Protein AF-A0A958MRM0-F1 (afdb_monomer)

Mean predicted aligned error: 9.36 Å

Solvent-accessible surface area (backbone atoms only — not comparable to full-atom values): 6347 Å² total; per-residue (Å²): 115,68,64,62,54,49,51,51,50,50,51,50,51,52,51,52,50,52,49,51,52,48,43,42,65,71,43,52,41,57,50,46,52,51,53,51,55,52,49,51,53,54,49,37,41,52,37,2,54,56,24,40,70,46,69,53,59,44,51,52,39,56,51,50,47,66,71,54,74,76,69,74,59,54,91,78,35,84,74,56,55,43,68,62,58,37,50,53,52,60,70,46,38,68,63,23,49,52,38,22,53,53,16,45,75,71,66,33,68,68,83,81,75,83,129

Sequence (115 aa):
VTDLLLETNRNRGTIMAALGLGAQFGVILPHGRKQESESDDIGQQLMAMAGFDPRESVQLWRNMQKASGGGPPEWLSTHPSNSRRIGDLESNMPAAMQLYQQAQAQGKQPRCVRP

Radius of gyration: 22.16 Å; Cα contacts (8 Å, |Δi|>4): 91; chains: 1; bounding box: 63×20×61 Å

pLDDT: mean 82.41, std 13.68, range [53.59, 98.31]

Structure (mmCIF, N/CA/C/O backbone):
data_AF-A0A958MRM0-F1
#
_entry.id   AF-A0A958MRM0-F1
#
loop_
_atom_site.group_PDB
_atom_site.id
_atom_site.type_symbol
_atom_site.label_atom_id
_atom_site.label_alt_id
_atom_site.label_comp_id
_atom_site.label_asym_id
_atom_site.label_entity_id
_atom_site.label_seq_id
_atom_site.pdbx_PDB_ins_code
_atom_site.Cartn_x
_atom_site.Cartn_y
_atom_site.Cartn_z
_atom_site.occupancy
_atom_site.B_iso_or_equiv
_atom_site.auth_seq_id
_atom_site.auth_comp_id
_atom_site.auth_asym_id
_atom_site.auth_atom_id
_atom_site.pdbx_PDB_model_num
ATOM 1 N N . VAL A 1 1 ? 41.502 8.703 -40.682 1.00 53.59 1 VAL A N 1
ATOM 2 C CA . VAL A 1 1 ? 41.262 9.592 -39.510 1.00 53.59 1 VAL A CA 1
ATOM 3 C C . VAL A 1 1 ? 39.777 9.661 -39.149 1.00 53.59 1 VAL A C 1
ATOM 5 O O . VAL A 1 1 ? 39.448 9.613 -37.974 1.00 53.59 1 VAL A O 1
ATOM 8 N N . THR A 1 2 ? 38.876 9.700 -40.133 1.00 55.56 2 THR A N 1
ATOM 9 C CA . THR A 1 2 ? 37.412 9.672 -39.950 1.00 55.56 2 THR A CA 1
ATOM 10 C C . THR A 1 2 ? 36.869 8.378 -39.324 1.00 55.56 2 THR A C 1
ATOM 12 O O . THR A 1 2 ? 36.017 8.474 -38.447 1.00 55.56 2 THR A O 1
ATOM 15 N N . ASP A 1 3 ? 37.399 7.196 -39.667 1.00 54.25 3 ASP A N 1
ATOM 16 C CA . ASP A 1 3 ? 36.958 5.916 -39.068 1.00 54.25 3 ASP A CA 1
ATOM 17 C C . ASP A 1 3 ? 37.262 5.796 -37.569 1.00 54.25 3 ASP A C 1
ATOM 19 O O . ASP A 1 3 ? 36.409 5.371 -36.800 1.00 54.25 3 ASP A O 1
ATOM 23 N N . LEU A 1 4 ? 38.432 6.266 -37.121 1.00 56.12 4 LEU A N 1
ATOM 24 C CA . LEU A 1 4 ? 38.822 6.230 -35.705 1.00 56.12 4 LEU A CA 1
ATOM 25 C C . LEU A 1 4 ? 37.918 7.128 -34.837 1.00 56.12 4 LEU A C 1
ATOM 27 O O . LEU A 1 4 ? 37.606 6.806 -33.690 1.00 56.12 4 LEU A O 1
ATOM 31 N N . LEU A 1 5 ? 37.469 8.260 -35.392 1.00 60.34 5 LEU A N 1
ATOM 32 C CA . LEU A 1 5 ? 36.534 9.179 -34.737 1.00 60.34 5 LEU A CA 1
ATOM 33 C C . LEU A 1 5 ? 35.094 8.647 -34.758 1.00 60.34 5 LEU A C 1
ATOM 35 O O . LEU A 1 5 ? 34.345 8.893 -33.811 1.00 60.34 5 LEU A O 1
ATOM 39 N N . LEU A 1 6 ? 34.711 7.897 -35.795 1.00 61.53 6 LEU A N 1
ATOM 40 C CA . LEU A 1 6 ? 33.429 7.194 -35.875 1.00 61.53 6 LEU A CA 1
ATOM 41 C C . LEU A 1 6 ? 33.373 6.004 -34.911 1.00 61.53 6 LEU A C 1
ATOM 43 O O . LEU A 1 6 ? 32.378 5.868 -34.206 1.00 61.53 6 LEU A O 1
ATOM 47 N N . GLU A 1 7 ? 34.432 5.197 -34.806 1.00 60.12 7 GLU A N 1
ATOM 48 C CA . GLU A 1 7 ? 34.548 4.113 -33.821 1.00 60.12 7 GLU A CA 1
ATOM 49 C C . GLU A 1 7 ? 34.594 4.642 -32.391 1.00 60.12 7 GLU A C 1
ATOM 51 O O . GLU A 1 7 ? 33.900 4.118 -31.527 1.00 60.12 7 GLU A O 1
ATOM 56 N N . THR A 1 8 ? 35.337 5.721 -32.128 1.00 62.59 8 THR A N 1
ATOM 57 C CA . THR A 1 8 ? 35.374 6.336 -30.794 1.00 62.59 8 THR A CA 1
ATOM 58 C C . THR A 1 8 ? 34.007 6.902 -30.405 1.00 62.59 8 THR A C 1
ATOM 60 O O . THR A 1 8 ? 33.563 6.692 -29.279 1.00 62.59 8 THR A O 1
ATOM 63 N N . ASN A 1 9 ? 33.295 7.574 -31.316 1.00 66.25 9 ASN A N 1
ATOM 64 C CA . ASN A 1 9 ? 31.938 8.061 -31.040 1.00 66.25 9 ASN A CA 1
ATOM 65 C C . ASN A 1 9 ? 30.917 6.924 -30.914 1.00 66.25 9 ASN A C 1
ATOM 67 O O . ASN A 1 9 ? 30.056 6.982 -30.039 1.00 66.25 9 ASN A O 1
ATOM 71 N N . ARG A 1 10 ? 31.032 5.869 -31.729 1.00 69.12 10 ARG A N 1
ATOM 72 C CA . ARG A 1 10 ? 30.183 4.673 -31.643 1.00 69.12 10 ARG A CA 1
ATOM 73 C C . ARG A 1 10 ? 30.419 3.926 -30.331 1.00 69.12 10 ARG A C 1
ATOM 75 O O . ARG A 1 10 ? 29.456 3.616 -29.643 1.00 69.12 10 ARG A O 1
ATOM 82 N N . ASN A 1 11 ? 31.672 3.734 -29.923 1.00 74.69 11 ASN A N 1
ATOM 83 C CA . ASN A 1 11 ? 32.030 3.117 -28.645 1.00 74.69 11 ASN A CA 1
ATOM 84 C C . ASN A 1 11 ? 31.592 3.975 -27.456 1.00 74.69 11 ASN A C 1
ATOM 86 O O . ASN A 1 11 ? 31.034 3.439 -26.505 1.00 74.69 11 ASN A O 1
ATOM 90 N N . ARG A 1 12 ? 31.755 5.304 -27.512 1.00 75.44 12 ARG A N 1
ATOM 91 C CA . ARG A 1 12 ? 31.230 6.213 -26.477 1.00 75.44 12 ARG A CA 1
ATOM 92 C C . ARG A 1 12 ? 29.706 6.150 -26.391 1.00 75.44 12 ARG A C 1
ATOM 94 O O . ARG A 1 12 ? 29.181 6.078 -25.287 1.00 75.44 12 ARG A O 1
ATOM 101 N N . GLY A 1 13 ? 29.004 6.121 -27.524 1.00 79.75 13 GLY A N 1
ATOM 102 C CA . GLY A 1 13 ? 27.550 5.953 -27.570 1.00 79.75 13 GLY A CA 1
ATOM 103 C C . GLY A 1 13 ? 27.095 4.635 -26.942 1.00 79.75 13 GLY A C 1
ATOM 104 O O . GLY A 1 13 ? 26.220 4.635 -26.081 1.00 79.75 13 GLY A O 1
ATOM 105 N N . THR A 1 14 ? 27.745 3.524 -27.296 1.00 83.25 14 THR A N 1
ATOM 106 C CA . THR A 1 14 ? 27.448 2.195 -26.741 1.00 83.25 14 THR A CA 1
ATOM 107 C C . THR A 1 14 ? 27.763 2.105 -25.246 1.00 83.25 14 THR A C 1
ATOM 109 O O . THR A 1 14 ? 26.962 1.562 -24.490 1.00 83.25 14 THR A O 1
ATOM 112 N N . ILE A 1 15 ? 28.887 2.670 -24.789 1.00 83.56 15 ILE A N 1
ATOM 113 C CA . ILE A 1 15 ? 29.259 2.700 -23.365 1.00 83.56 15 ILE A CA 1
ATOM 114 C C . ILE A 1 15 ? 28.250 3.528 -22.562 1.00 83.56 15 ILE A C 1
ATOM 116 O O . ILE A 1 15 ? 27.786 3.075 -21.519 1.00 83.56 15 ILE A O 1
ATOM 120 N N . MET A 1 16 ? 27.864 4.711 -23.048 1.00 85.12 16 MET A N 1
ATOM 121 C CA . MET A 1 16 ? 26.869 5.549 -22.366 1.00 85.12 16 MET A CA 1
ATOM 122 C C . MET A 1 16 ? 25.486 4.887 -22.346 1.00 85.12 16 MET A C 1
ATOM 124 O O . MET A 1 16 ? 24.797 4.953 -21.331 1.00 85.12 16 MET A O 1
ATOM 128 N N . ALA A 1 17 ? 25.100 4.187 -23.418 1.00 82.31 17 ALA A N 1
ATOM 129 C CA . ALA A 1 17 ? 23.868 3.402 -23.450 1.00 82.31 17 ALA A CA 1
ATOM 130 C C . ALA A 1 17 ? 23.897 2.243 -22.438 1.00 82.31 17 ALA A C 1
ATOM 132 O O . ALA A 1 17 ? 22.938 2.052 -21.691 1.00 82.31 17 ALA A O 1
ATOM 133 N N . ALA A 1 18 ? 25.008 1.504 -22.358 1.00 81.69 18 ALA A N 1
ATOM 134 C CA . ALA A 1 18 ? 25.183 0.423 -21.392 1.00 81.69 18 ALA A CA 1
ATOM 135 C C . ALA A 1 18 ? 25.172 0.932 -19.940 1.00 81.69 18 ALA A C 1
ATOM 137 O O . ALA A 1 18 ? 24.531 0.322 -19.087 1.00 81.69 18 ALA A O 1
ATOM 138 N N . LEU A 1 19 ? 25.812 2.072 -19.659 1.00 84.69 19 LEU A N 1
ATOM 139 C CA . LEU A 1 19 ? 25.753 2.736 -18.351 1.00 84.69 19 LEU A CA 1
ATOM 140 C C . LEU A 1 19 ? 24.331 3.191 -18.007 1.00 84.69 19 LEU A C 1
ATOM 142 O O . LEU A 1 19 ? 23.895 3.001 -16.875 1.00 84.69 19 LEU A O 1
ATOM 146 N N . GLY A 1 20 ? 23.595 3.744 -18.975 1.00 83.88 20 GLY A N 1
ATOM 147 C CA . GLY A 1 20 ? 22.196 4.136 -18.798 1.00 83.88 20 GLY A CA 1
ATOM 148 C C . GLY A 1 20 ? 21.300 2.949 -18.441 1.00 83.88 20 GLY A C 1
ATOM 149 O O . GLY A 1 20 ? 20.543 3.015 -17.474 1.00 83.88 20 GLY A O 1
ATOM 150 N N . LEU A 1 21 ? 21.440 1.828 -19.155 1.00 83.81 21 LEU A N 1
ATOM 151 C CA . LEU A 1 21 ? 20.734 0.582 -18.834 1.00 83.81 21 LEU A CA 1
ATOM 152 C C . LEU A 1 21 ? 21.162 0.024 -17.468 1.00 83.81 21 LEU A C 1
ATOM 154 O O . LEU A 1 21 ? 20.314 -0.356 -16.661 1.00 83.81 21 LEU A O 1
ATOM 158 N N . GLY A 1 22 ? 22.463 0.028 -17.172 1.00 80.19 22 GLY A N 1
ATOM 159 C CA . GLY A 1 22 ? 23.001 -0.401 -15.881 1.00 80.19 22 GLY A CA 1
ATOM 160 C C . GLY A 1 22 ? 22.458 0.425 -14.713 1.00 80.19 22 GLY A C 1
ATOM 161 O O . GLY A 1 22 ? 22.061 -0.138 -13.697 1.00 80.19 22 GLY A O 1
ATOM 162 N N . ALA A 1 23 ? 22.357 1.746 -14.867 1.00 81.25 23 ALA A N 1
ATOM 163 C CA . ALA A 1 23 ? 21.752 2.627 -13.873 1.00 81.25 23 ALA A CA 1
ATOM 164 C C . ALA A 1 23 ? 20.240 2.381 -13.730 1.00 81.25 23 ALA A C 1
ATOM 166 O O . ALA A 1 23 ? 19.741 2.306 -12.604 1.00 81.25 23 ALA A O 1
ATOM 167 N N . GLN A 1 24 ? 19.518 2.193 -14.842 1.00 77.81 24 GLN A N 1
ATOM 168 C CA . GLN A 1 24 ? 18.080 1.913 -14.834 1.00 77.81 24 GLN A CA 1
ATOM 169 C C . GLN A 1 24 ? 17.757 0.642 -14.037 1.00 77.81 24 GLN A C 1
ATOM 171 O O . GLN A 1 24 ? 16.921 0.673 -13.135 1.00 77.81 24 GLN A O 1
ATOM 176 N N . PHE A 1 25 ? 18.439 -0.466 -14.330 1.00 79.12 25 PHE A N 1
ATOM 177 C CA .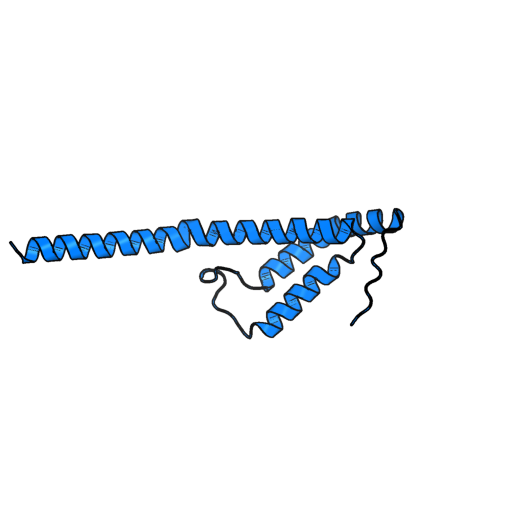 PHE A 1 25 ? 18.161 -1.763 -13.705 1.00 79.12 25 PHE A CA 1
ATOM 178 C C . PHE A 1 25 ? 18.883 -1.981 -12.372 1.00 79.12 25 PHE A C 1
ATOM 180 O O . PHE A 1 25 ? 18.366 -2.692 -11.512 1.00 79.12 25 PHE A O 1
ATOM 187 N N . GLY A 1 26 ? 20.058 -1.380 -12.183 1.00 77.56 26 GLY A N 1
ATOM 188 C CA . GLY A 1 26 ? 20.878 -1.551 -10.983 1.00 77.56 26 GLY A CA 1
ATOM 189 C C . GLY A 1 26 ? 20.559 -0.564 -9.862 1.00 77.56 26 GLY A C 1
ATOM 190 O O . GLY A 1 26 ? 20.754 -0.890 -8.694 1.00 77.56 26 GLY A O 1
ATOM 191 N N . VAL A 1 27 ? 20.047 0.626 -10.192 1.00 77.12 27 VAL A N 1
ATOM 192 C CA . VAL A 1 27 ? 19.796 1.689 -9.207 1.00 77.12 27 VAL A CA 1
ATOM 193 C C . VAL A 1 27 ? 18.346 2.153 -9.256 1.00 77.12 27 VAL A C 1
ATOM 195 O O . VAL A 1 27 ? 17.636 1.987 -8.268 1.00 77.12 27 VAL A O 1
ATOM 198 N N . ILE A 1 28 ? 17.876 2.684 -10.383 1.00 76.94 28 ILE A N 1
ATOM 199 C CA . ILE A 1 28 ? 16.585 3.389 -10.454 1.00 76.94 28 ILE A CA 1
ATOM 200 C C . ILE A 1 28 ? 15.415 2.449 -10.127 1.00 76.94 28 ILE A C 1
ATOM 202 O O . ILE A 1 28 ? 14.659 2.716 -9.193 1.00 76.94 28 ILE A O 1
ATOM 206 N N . LEU A 1 29 ? 15.293 1.321 -10.836 1.00 78.19 29 LEU A N 1
ATOM 207 C CA . LEU A 1 29 ? 14.202 0.366 -10.615 1.00 78.19 29 LEU A CA 1
ATOM 208 C C . LEU A 1 29 ? 14.237 -0.247 -9.200 1.00 78.19 29 LEU A C 1
ATOM 210 O O . LEU A 1 29 ? 13.210 -0.215 -8.525 1.00 78.19 29 LEU A O 1
ATOM 214 N N . PRO A 1 30 ? 15.364 -0.771 -8.673 1.00 70.31 30 PRO A N 1
ATOM 215 C CA . PRO A 1 30 ? 15.405 -1.293 -7.305 1.00 70.31 30 PRO A CA 1
ATOM 216 C C . PRO A 1 30 ? 15.012 -0.280 -6.223 1.00 70.31 30 PRO A C 1
ATOM 218 O O . PRO A 1 30 ? 14.306 -0.660 -5.290 1.00 70.31 30 PRO A O 1
ATOM 221 N N . HIS A 1 31 ? 15.444 0.982 -6.336 1.00 70.38 31 HIS A N 1
ATOM 222 C CA . HIS A 1 31 ? 15.094 2.014 -5.355 1.00 70.38 31 HIS A CA 1
ATOM 223 C C . HIS A 1 31 ? 13.608 2.373 -5.421 1.00 70.38 31 HIS A C 1
ATOM 225 O O . HIS A 1 31 ? 12.969 2.423 -4.372 1.00 70.38 31 HIS A O 1
ATOM 231 N N . GLY A 1 32 ? 13.039 2.524 -6.624 1.00 76.19 32 GLY A N 1
ATOM 232 C CA . GLY A 1 32 ? 11.602 2.770 -6.788 1.00 76.19 32 GLY A CA 1
ATOM 233 C C . GLY A 1 32 ? 10.745 1.685 -6.128 1.00 76.19 32 GLY A C 1
ATOM 234 O O . GLY A 1 32 ? 9.836 1.984 -5.362 1.00 76.19 32 GLY A O 1
ATOM 235 N N . ARG A 1 33 ? 11.114 0.408 -6.301 1.00 76.50 33 ARG A N 1
ATOM 236 C CA . ARG A 1 33 ? 10.378 -0.718 -5.694 1.00 76.50 33 ARG A CA 1
ATOM 237 C C . ARG A 1 33 ? 10.412 -0.726 -4.162 1.00 76.50 33 ARG A C 1
ATOM 239 O O . ARG A 1 33 ? 9.416 -1.076 -3.532 1.00 76.50 33 ARG A O 1
ATOM 246 N N . LYS A 1 34 ? 11.541 -0.343 -3.550 1.00 79.31 34 LYS A N 1
ATOM 247 C CA . LYS A 1 34 ? 11.637 -0.215 -2.084 1.00 79.31 34 LYS A CA 1
ATOM 248 C C . LYS A 1 34 ? 10.727 0.893 -1.557 1.00 79.31 34 LYS A C 1
ATOM 250 O O . LYS A 1 34 ? 10.030 0.665 -0.576 1.00 79.31 34 LYS A O 1
ATOM 255 N N . GLN A 1 35 ? 10.698 2.041 -2.235 1.00 83.12 35 GLN A N 1
ATOM 256 C CA . GLN A 1 35 ? 9.834 3.167 -1.863 1.00 83.12 35 GLN A CA 1
ATOM 257 C C . GLN A 1 35 ? 8.349 2.796 -1.939 1.00 83.12 35 GLN A C 1
ATOM 259 O O . GLN A 1 35 ? 7.569 3.196 -1.084 1.00 83.12 35 GLN A O 1
ATOM 264 N N . GLU A 1 36 ? 7.949 1.985 -2.920 1.00 82.38 36 GLU A N 1
ATOM 265 C CA . GLU A 1 36 ? 6.571 1.488 -3.004 1.00 82.38 36 GLU A CA 1
ATOM 266 C C . GLU A 1 36 ? 6.197 0.545 -1.864 1.00 82.38 36 GLU A C 1
ATOM 268 O O . GLU A 1 36 ? 5.102 0.658 -1.322 1.00 82.38 36 GLU A O 1
ATOM 273 N N . SER A 1 37 ? 7.103 -0.365 -1.496 1.00 84.25 37 SER A N 1
ATOM 274 C CA . SER A 1 37 ? 6.861 -1.311 -0.398 1.00 84.25 37 SER A CA 1
ATOM 275 C C . SER A 1 37 ? 6.725 -0.569 0.936 1.00 84.25 37 SER A C 1
ATOM 277 O O . SER A 1 37 ? 5.825 -0.850 1.721 1.00 84.25 37 SER A O 1
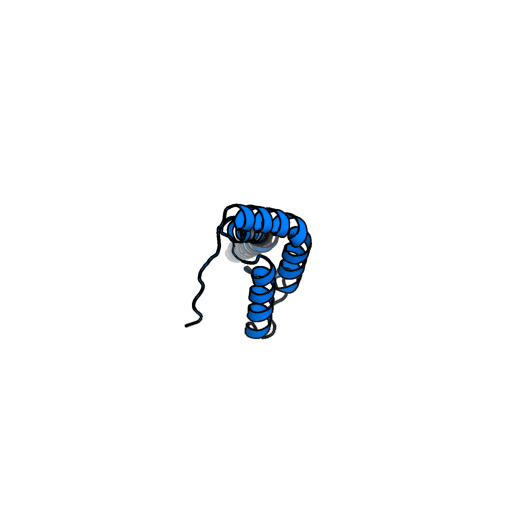ATOM 279 N N . GLU A 1 38 ? 7.583 0.429 1.165 1.00 88.38 38 GLU A N 1
ATOM 280 C CA . GLU A 1 38 ? 7.500 1.317 2.328 1.00 88.38 38 GLU A CA 1
ATOM 281 C C . GLU A 1 38 ? 6.206 2.143 2.316 1.00 88.38 38 GLU A C 1
ATOM 283 O O . GLU A 1 38 ? 5.535 2.272 3.339 1.00 88.38 38 GLU A O 1
ATOM 288 N N . SER A 1 39 ? 5.807 2.654 1.148 1.00 90.44 39 SER A N 1
ATOM 289 C CA . SER A 1 39 ? 4.554 3.395 1.001 1.00 90.44 39 SER A CA 1
ATOM 290 C C . SER A 1 39 ? 3.324 2.537 1.301 1.00 90.44 39 SER A C 1
ATOM 292 O O . SER A 1 39 ? 2.360 3.059 1.861 1.00 90.44 39 SER A O 1
ATOM 294 N N . ASP A 1 40 ? 3.320 1.258 0.924 1.00 92.06 40 ASP A N 1
ATOM 295 C CA . ASP A 1 40 ? 2.219 0.341 1.235 1.00 92.06 40 ASP A CA 1
ATOM 296 C C . ASP A 1 40 ? 2.127 0.044 2.724 1.00 92.06 40 ASP A C 1
ATOM 298 O O . ASP A 1 40 ? 1.032 0.083 3.285 1.00 92.06 40 ASP A O 1
ATOM 302 N N . ASP A 1 41 ? 3.266 -0.223 3.360 1.00 94.25 41 ASP A N 1
ATOM 303 C CA . ASP A 1 41 ? 3.326 -0.507 4.789 1.00 94.25 41 ASP A CA 1
ATOM 304 C C . ASP A 1 41 ? 2.832 0.691 5.611 1.00 94.25 41 ASP A C 1
ATOM 306 O O . ASP A 1 41 ? 1.872 0.587 6.381 1.00 94.25 41 ASP A O 1
ATOM 310 N N . ILE A 1 42 ? 3.402 1.875 5.364 1.00 96.56 42 ILE A N 1
ATOM 311 C CA . ILE A 1 42 ? 2.982 3.113 6.030 1.00 96.56 42 ILE A CA 1
ATOM 312 C C . ILE A 1 42 ? 1.511 3.413 5.716 1.00 96.56 42 ILE A C 1
ATOM 314 O O . ILE A 1 42 ? 0.742 3.760 6.614 1.00 96.56 42 ILE A O 1
ATOM 318 N N . GLY A 1 43 ? 1.086 3.252 4.461 1.00 96.19 43 GLY A N 1
ATOM 319 C CA . GLY A 1 43 ? -0.301 3.467 4.054 1.00 96.19 43 GLY A CA 1
ATOM 320 C C . GLY A 1 43 ? -1.289 2.553 4.784 1.00 96.19 43 GLY A C 1
ATOM 321 O O . GLY A 1 43 ? -2.327 3.022 5.256 1.00 96.19 43 GLY A O 1
ATOM 322 N N . GLN A 1 44 ? -0.961 1.266 4.933 1.00 97.62 44 GLN A N 1
ATOM 323 C CA . GLN A 1 44 ? -1.782 0.292 5.654 1.00 97.62 44 GLN A CA 1
ATOM 324 C C . GLN A 1 44 ? -1.880 0.630 7.148 1.00 97.62 44 GLN A C 1
ATOM 326 O O . GLN A 1 44 ? -2.966 0.561 7.731 1.00 97.62 44 GLN A O 1
ATOM 331 N N . GLN A 1 45 ? -0.775 1.055 7.764 1.00 98.00 45 GLN A N 1
ATOM 332 C CA . GLN A 1 45 ? -0.764 1.493 9.160 1.00 98.00 45 GLN A CA 1
ATOM 333 C C . GLN A 1 45 ? -1.612 2.755 9.363 1.00 98.00 45 GLN A C 1
ATOM 335 O O . GLN A 1 45 ? -2.446 2.799 10.268 1.00 98.00 45 GLN A O 1
ATOM 340 N N . LEU A 1 46 ? -1.470 3.760 8.493 1.00 98.00 46 LEU A N 1
ATOM 341 C CA . LEU A 1 46 ? -2.259 4.995 8.557 1.00 98.00 46 LEU A CA 1
ATOM 342 C C . LEU A 1 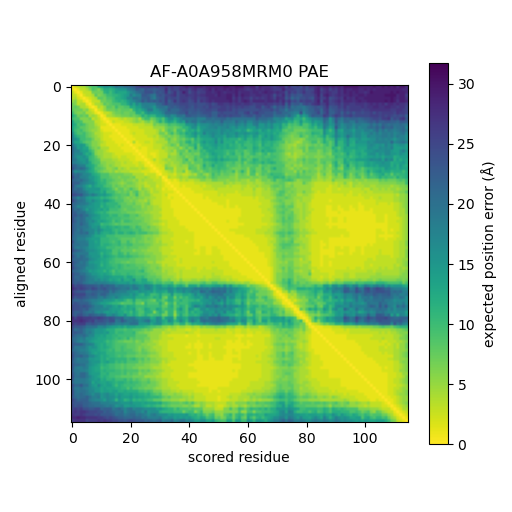46 ? -3.759 4.729 8.374 1.00 98.00 46 LEU A C 1
ATOM 344 O O . LEU A 1 46 ? -4.575 5.286 9.111 1.00 98.00 46 LEU A O 1
ATOM 348 N N . MET A 1 47 ? -4.120 3.844 7.441 1.00 96.94 47 MET A N 1
ATOM 349 C CA . MET A 1 47 ? -5.492 3.372 7.237 1.00 96.94 47 MET A CA 1
ATOM 350 C C . MET A 1 47 ? -6.069 2.788 8.533 1.00 96.94 47 MET A C 1
ATOM 352 O O . MET A 1 47 ? -7.122 3.229 9.003 1.00 96.94 47 MET A O 1
ATOM 356 N N . ALA A 1 48 ? -5.337 1.862 9.155 1.00 98.00 48 ALA A N 1
ATOM 357 C CA . ALA A 1 48 ? -5.730 1.243 10.413 1.00 98.00 48 ALA A CA 1
ATOM 358 C C . ALA A 1 48 ? -5.870 2.265 11.555 1.00 98.00 48 ALA A C 1
ATOM 360 O O . ALA A 1 48 ? -6.884 2.281 12.252 1.00 98.00 48 ALA A O 1
ATOM 361 N N . MET A 1 49 ? -4.900 3.172 11.719 1.00 97.62 49 MET A N 1
ATOM 362 C CA . MET A 1 49 ? -4.908 4.217 12.757 1.00 97.62 49 MET A CA 1
ATOM 363 C C . MET A 1 49 ? -6.046 5.235 12.595 1.00 97.62 49 MET A C 1
ATOM 365 O O . MET A 1 49 ? -6.472 5.855 13.580 1.00 97.62 49 MET A O 1
ATOM 369 N N . ALA A 1 50 ? -6.530 5.418 11.366 1.00 96.88 50 ALA A N 1
ATOM 370 C CA . ALA A 1 50 ? -7.699 6.227 11.041 1.00 96.88 50 ALA A CA 1
ATOM 371 C C . ALA A 1 50 ? -9.032 5.478 11.256 1.00 96.88 50 ALA A C 1
ATOM 373 O O . ALA A 1 50 ? -10.094 6.092 11.168 1.00 96.88 50 ALA A O 1
ATOM 374 N N . GLY A 1 51 ? -8.990 4.182 11.583 1.00 96.94 51 GLY A N 1
ATOM 375 C CA . GLY A 1 51 ? -10.169 3.350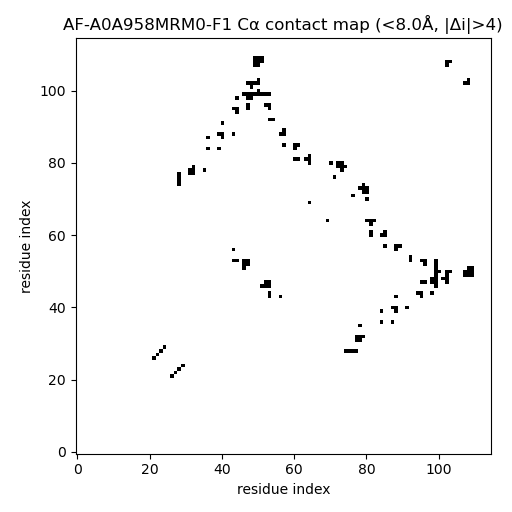 11.828 1.00 96.94 51 GLY A CA 1
ATOM 376 C C . GLY A 1 51 ? -10.756 2.712 10.569 1.00 96.94 51 GLY A C 1
ATOM 377 O O . GLY A 1 51 ? -11.864 2.186 10.629 1.00 96.94 51 GLY A O 1
ATOM 378 N N . PHE A 1 52 ? -10.052 2.751 9.436 1.00 96.06 52 PHE A N 1
ATOM 379 C CA . PHE A 1 52 ? -10.426 1.986 8.245 1.00 96.06 52 PHE A CA 1
ATOM 380 C C . PHE A 1 52 ? -9.929 0.546 8.374 1.00 96.06 52 PHE A C 1
ATOM 382 O O . PHE A 1 52 ? -8.873 0.300 8.952 1.00 96.06 52 PHE A O 1
ATOM 389 N N . ASP A 1 53 ? -10.682 -0.402 7.819 1.00 95.88 53 ASP A N 1
ATOM 390 C CA . ASP A 1 53 ? -10.319 -1.817 7.850 1.00 95.88 53 ASP A CA 1
ATOM 391 C C . ASP A 1 53 ? -9.072 -2.080 6.980 1.00 95.88 53 ASP A C 1
ATOM 393 O O . ASP A 1 53 ? -9.160 -1.982 5.752 1.00 95.88 53 ASP A O 1
ATOM 397 N N . PRO A 1 54 ? -7.911 -2.444 7.566 1.00 97.06 54 PRO A N 1
ATOM 398 C CA . PRO A 1 54 ? -6.675 -2.622 6.807 1.00 97.06 54 PRO A CA 1
ATOM 399 C C . PRO A 1 54 ? -6.745 -3.781 5.809 1.00 97.06 54 PRO A C 1
ATOM 401 O O . PRO A 1 54 ? -5.955 -3.814 4.867 1.00 97.06 54 PRO A O 1
ATOM 404 N N . ARG A 1 55 ? -7.705 -4.708 5.940 1.00 96.56 55 ARG A N 1
ATOM 405 C CA . ARG A 1 55 ? -7.919 -5.792 4.962 1.00 96.56 55 ARG A CA 1
ATOM 406 C C . ARG A 1 55 ? -8.339 -5.269 3.589 1.00 96.56 55 ARG A C 1
ATOM 408 O O . ARG A 1 55 ? -8.025 -5.897 2.578 1.00 96.56 55 ARG A O 1
ATOM 415 N N . GLU A 1 56 ? -8.959 -4.092 3.531 1.00 94.88 56 GLU A N 1
ATOM 416 C CA . GLU A 1 56 ? -9.357 -3.459 2.271 1.00 94.88 56 GLU A CA 1
ATOM 417 C C . GLU A 1 56 ? -8.149 -3.012 1.431 1.00 94.88 56 GLU A C 1
ATOM 419 O O . GLU A 1 56 ? -8.252 -2.932 0.206 1.00 94.88 56 GLU A O 1
ATOM 424 N N . SER A 1 57 ? -6.971 -2.819 2.047 1.00 93.69 57 SER A N 1
ATOM 425 C CA . SER A 1 57 ? -5.720 -2.579 1.308 1.00 93.69 57 SER A CA 1
ATOM 426 C C . SER A 1 57 ? -5.388 -3.741 0.363 1.00 93.69 57 SER A C 1
ATOM 428 O O . SER A 1 57 ? -5.092 -3.528 -0.812 1.00 93.69 57 SER A O 1
ATOM 430 N N . VAL A 1 58 ? -5.534 -4.986 0.825 1.00 94.19 58 VAL A N 1
ATOM 431 C CA . VAL A 1 58 ? -5.315 -6.189 0.008 1.00 94.19 58 VAL A CA 1
ATOM 432 C C . VAL A 1 58 ? -6.354 -6.270 -1.111 1.00 94.19 58 VAL A C 1
ATOM 434 O O . VAL A 1 58 ? -6.023 -6.590 -2.256 1.00 94.19 58 VAL A O 1
ATOM 437 N N . GLN A 1 59 ? -7.614 -5.952 -0.806 1.00 92.44 59 GLN A N 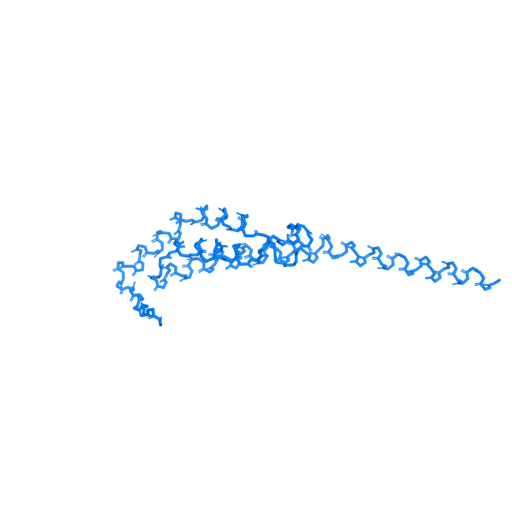1
ATOM 438 C CA . GLN A 1 59 ? -8.689 -5.984 -1.793 1.00 92.44 59 GLN A CA 1
ATOM 439 C C . GLN A 1 59 ? -8.478 -4.953 -2.910 1.00 92.44 59 GLN A 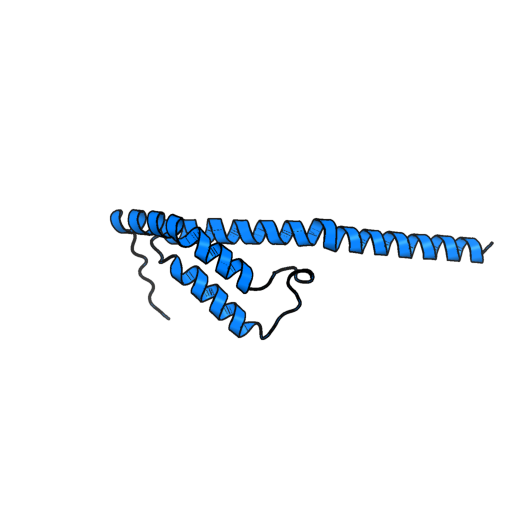C 1
ATOM 441 O O . GLN A 1 59 ? -8.698 -5.276 -4.082 1.00 92.44 59 GLN A O 1
ATOM 446 N N . LEU A 1 60 ? -8.001 -3.749 -2.578 1.00 88.50 60 LEU A N 1
ATOM 447 C CA . LEU A 1 60 ? -7.613 -2.729 -3.553 1.00 88.50 60 LEU A CA 1
ATOM 448 C C . LEU A 1 60 ? -6.577 -3.281 -4.541 1.00 88.50 60 LEU A C 1
ATOM 450 O O . LEU A 1 60 ? -6.802 -3.240 -5.752 1.00 88.50 60 LEU A O 1
ATOM 454 N N . TRP A 1 61 ? -5.497 -3.879 -4.036 1.00 87.19 61 TRP A N 1
ATOM 455 C CA . TRP A 1 61 ? -4.444 -4.457 -4.874 1.00 87.19 61 TRP A CA 1
ATOM 456 C C . TRP A 1 61 ? -4.926 -5.639 -5.721 1.00 87.19 61 TRP A C 1
ATOM 458 O O . TRP A 1 61 ? -4.550 -5.764 -6.889 1.00 87.19 61 TRP A O 1
ATOM 468 N N . ARG A 1 62 ? -5.830 -6.477 -5.197 1.00 87.56 62 ARG A N 1
ATOM 469 C CA . ARG A 1 62 ? -6.484 -7.541 -5.983 1.00 87.56 62 ARG A CA 1
ATOM 470 C C . ARG A 1 62 ? -7.344 -6.970 -7.114 1.00 87.56 62 ARG A C 1
ATOM 472 O O . ARG A 1 62 ? -7.364 -7.535 -8.208 1.00 87.56 62 ARG A O 1
ATOM 479 N N . ASN A 1 63 ? -8.043 -5.860 -6.884 1.00 86.19 63 ASN A N 1
ATOM 480 C CA . ASN A 1 63 ? -8.845 -5.194 -7.913 1.00 86.19 63 ASN A CA 1
ATOM 481 C C . ASN A 1 63 ? -7.955 -4.561 -8.992 1.00 86.19 63 ASN A C 1
ATOM 483 O O . AS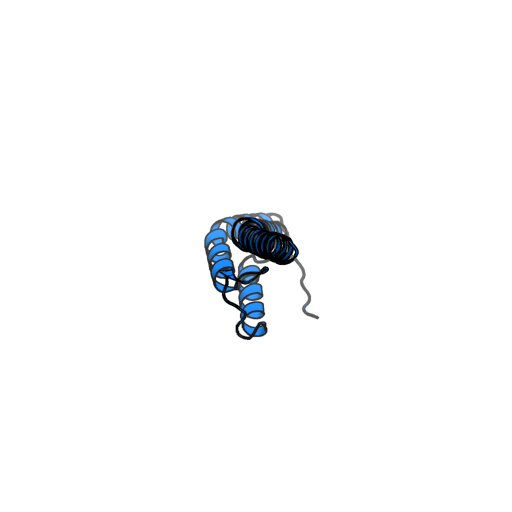N A 1 63 ? -8.220 -4.738 -10.181 1.00 86.19 63 ASN A O 1
ATOM 487 N N . MET A 1 64 ? -6.867 -3.900 -8.591 1.00 81.44 64 MET A N 1
ATOM 488 C CA . MET A 1 64 ? -5.870 -3.349 -9.515 1.00 81.44 64 MET A CA 1
ATOM 489 C C . MET A 1 64 ? -5.206 -4.443 -10.360 1.00 81.44 64 MET A C 1
ATOM 491 O O . MET A 1 64 ? -5.031 -4.262 -11.564 1.00 81.44 64 MET A O 1
ATOM 495 N N . GLN A 1 65 ? -4.922 -5.613 -9.776 1.00 79.81 65 GLN A N 1
ATOM 496 C CA . GLN A 1 65 ? -4.405 -6.771 -10.513 1.00 79.81 65 GLN A CA 1
ATOM 497 C C . GLN A 1 65 ? -5.342 -7.259 -11.605 1.00 79.81 65 GLN A C 1
ATOM 499 O O . GLN A 1 65 ? -4.898 -7.563 -12.709 1.00 79.81 65 GLN A O 1
ATOM 504 N N . LYS A 1 66 ? -6.637 -7.331 -11.300 1.00 81.44 66 LYS A N 1
ATOM 505 C CA . LYS A 1 66 ? -7.650 -7.716 -12.283 1.00 81.44 66 LYS A CA 1
ATOM 506 C C . LYS A 1 66 ? -7.764 -6.672 -13.392 1.00 81.44 66 LYS A C 1
ATOM 508 O O . LYS A 1 66 ? -7.911 -7.042 -14.551 1.00 81.44 66 LYS A O 1
ATOM 513 N N . ALA A 1 67 ? -7.663 -5.389 -13.045 1.00 78.31 67 ALA A N 1
ATOM 514 C CA . ALA A 1 67 ? -7.747 -4.289 -14.000 1.00 78.31 67 ALA A CA 1
ATOM 515 C C . ALA A 1 67 ? -6.517 -4.180 -14.920 1.00 78.31 67 ALA A C 1
ATOM 517 O O . ALA A 1 67 ? -6.659 -3.736 -16.055 1.00 78.31 67 ALA A O 1
ATOM 518 N N . SER A 1 68 ? -5.324 -4.590 -14.468 1.00 73.75 68 SER A N 1
ATOM 519 C CA . SER A 1 68 ? -4.086 -4.422 -15.245 1.00 73.75 68 SER A CA 1
ATOM 520 C C . SER A 1 68 ? -3.880 -5.447 -16.368 1.00 73.75 68 SER A C 1
ATOM 522 O O . SER A 1 68 ? -2.954 -5.287 -17.158 1.00 73.75 68 SER A O 1
ATOM 524 N N . GLY A 1 69 ? -4.716 -6.489 -16.467 1.00 66.12 69 GLY A N 1
ATOM 525 C CA . GLY A 1 69 ? -4.770 -7.387 -17.631 1.00 66.12 69 GLY A CA 1
ATOM 526 C C . GLY A 1 69 ? -3.517 -8.234 -17.913 1.00 66.12 69 GLY A C 1
ATOM 527 O O . GLY A 1 69 ? -3.443 -8.846 -18.973 1.00 66.12 69 GLY A O 1
ATOM 528 N N . GLY A 1 70 ? -2.551 -8.295 -16.987 1.00 64.12 70 GLY A N 1
ATOM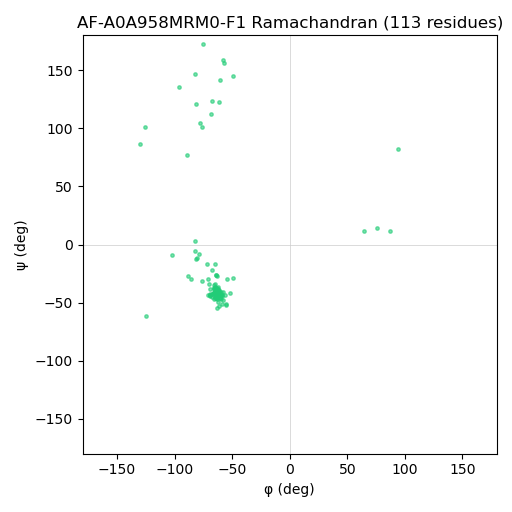 529 C CA . GLY A 1 70 ? -1.256 -8.960 -17.194 1.00 64.12 70 GLY A CA 1
ATOM 530 C C . GLY A 1 70 ? -0.182 -7.978 -17.668 1.00 64.12 70 GLY A C 1
ATOM 531 O O . GLY A 1 70 ? 0.090 -7.855 -18.858 1.00 64.12 70 GLY A O 1
ATOM 532 N N . GLY A 1 71 ? 0.415 -7.255 -16.717 1.00 61.94 71 GLY A N 1
ATOM 533 C CA . GLY A 1 71 ? 1.474 -6.278 -16.979 1.00 61.94 71 GLY A CA 1
ATOM 534 C C . GLY A 1 71 ? 2.848 -6.903 -17.279 1.00 61.94 71 GLY A C 1
ATOM 535 O O . GLY A 1 71 ? 3.026 -8.116 -17.135 1.00 61.94 71 GLY A O 1
ATOM 536 N N . PRO A 1 72 ? 3.837 -6.077 -17.678 1.00 60.16 72 PRO A N 1
ATOM 537 C CA . PRO A 1 72 ? 5.208 -6.528 -17.898 1.00 60.16 72 PRO A CA 1
ATOM 538 C C . PRO A 1 72 ? 5.808 -7.185 -16.637 1.00 60.16 72 PRO A C 1
ATOM 540 O O . PRO A 1 72 ? 5.372 -6.887 -15.522 1.00 60.16 72 PRO A O 1
ATOM 543 N N . PRO A 1 73 ? 6.821 -8.068 -16.781 1.00 59.84 73 PRO A N 1
ATOM 544 C CA . PRO A 1 73 ? 7.484 -8.707 -15.645 1.00 59.84 73 PRO A CA 1
ATOM 545 C C . PRO A 1 73 ? 7.902 -7.707 -14.554 1.00 59.84 73 PRO A C 1
ATOM 547 O O . PRO A 1 73 ? 8.334 -6.592 -14.848 1.00 59.84 73 PRO A O 1
ATOM 550 N N . GLU A 1 74 ? 7.826 -8.119 -13.286 1.00 62.59 74 GLU A N 1
ATOM 551 C CA . GLU A 1 74 ? 8.065 -7.266 -12.104 1.00 62.59 74 GLU A CA 1
ATOM 552 C C . GLU A 1 74 ? 9.427 -6.542 -12.124 1.00 62.59 74 GLU A C 1
ATOM 554 O O . GLU A 1 74 ? 9.581 -5.448 -11.586 1.00 62.59 74 GLU A O 1
ATOM 559 N N . TRP A 1 75 ? 10.432 -7.141 -12.764 1.00 58.91 75 TRP A N 1
ATOM 560 C CA . TRP A 1 75 ? 11.783 -6.589 -12.883 1.00 58.91 75 TRP A CA 1
ATOM 561 C C . TRP A 1 75 ? 11.949 -5.544 -13.999 1.00 58.91 75 TRP A C 1
ATOM 563 O O . TRP A 1 75 ? 12.960 -4.847 -14.015 1.00 58.91 75 TRP A O 1
ATOM 573 N N . LEU A 1 76 ? 10.970 -5.417 -14.899 1.00 57.00 76 LEU A N 1
ATOM 574 C CA . LEU A 1 76 ? 10.928 -4.431 -15.989 1.00 57.00 76 LEU A CA 1
ATOM 575 C C . LEU A 1 76 ? 9.991 -3.251 -15.690 1.00 57.00 76 LEU A C 1
ATOM 577 O O . LEU A 1 76 ? 9.970 -2.283 -16.447 1.00 57.00 76 LEU A O 1
ATOM 581 N N . SER A 1 77 ? 9.204 -3.328 -14.616 1.00 62.75 77 SER A N 1
ATOM 582 C CA . SER A 1 77 ? 8.161 -2.348 -14.306 1.00 62.75 77 SER A CA 1
ATOM 583 C C . SER A 1 77 ? 8.653 -1.287 -13.323 1.00 62.75 77 SER A C 1
ATOM 585 O O . SER A 1 77 ? 9.262 -1.618 -12.306 1.00 62.75 77 SER A O 1
ATOM 587 N N . THR A 1 78 ? 8.336 -0.015 -13.588 1.00 56.59 78 THR A N 1
ATOM 588 C CA . THR A 1 78 ? 8.516 1.083 -12.617 1.00 56.59 78 THR A CA 1
ATOM 589 C C . THR A 1 78 ? 7.503 1.027 -11.474 1.00 56.59 78 THR A C 1
ATOM 591 O O . THR A 1 78 ? 7.755 1.646 -10.453 1.00 56.59 78 THR A O 1
ATOM 594 N N . HIS A 1 79 ? 6.415 0.265 -11.653 1.00 58.31 79 HIS A N 1
ATOM 595 C CA . HIS A 1 79 ? 5.401 -0.070 -10.651 1.00 58.31 79 HIS A CA 1
ATOM 596 C C . HIS A 1 79 ? 5.161 -1.597 -10.657 1.00 58.31 79 HIS A C 1
ATOM 598 O O . HIS A 1 79 ? 4.336 -2.081 -11.438 1.00 58.31 79 HIS A O 1
ATOM 604 N N . PRO A 1 80 ? 5.954 -2.394 -9.912 1.00 62.97 80 PRO A N 1
ATOM 605 C CA . PRO A 1 80 ? 5.902 -3.861 -9.884 1.00 62.97 80 PRO A CA 1
ATOM 606 C C . PRO A 1 80 ? 4.551 -4.478 -9.490 1.00 62.97 80 PRO A C 1
ATOM 608 O O . PRO A 1 80 ? 3.698 -3.879 -8.841 1.00 62.97 80 PRO A O 1
ATOM 611 N N . SER A 1 81 ? 4.393 -5.741 -9.895 1.00 62.25 81 SER A N 1
ATOM 612 C CA . SER A 1 81 ? 3.153 -6.511 -9.891 1.00 62.25 81 SER A CA 1
ATOM 613 C C . SER A 1 81 ? 2.508 -6.707 -8.519 1.00 62.25 81 SER A C 1
ATOM 615 O O . SER A 1 81 ? 3.155 -7.053 -7.533 1.00 62.25 81 SER A O 1
ATOM 617 N N . ASN A 1 82 ? 1.179 -6.638 -8.538 1.00 63.84 82 ASN A N 1
ATOM 618 C CA . ASN A 1 82 ? 0.268 -6.734 -7.401 1.00 63.84 82 ASN A CA 1
ATOM 619 C C . ASN A 1 82 ? 0.502 -7.924 -6.447 1.00 63.84 82 ASN A C 1
ATOM 621 O O . ASN A 1 82 ? 0.185 -7.807 -5.274 1.00 63.84 82 ASN A O 1
ATOM 625 N N . SER A 1 83 ? 1.036 -9.067 -6.895 1.00 77.25 83 SER A N 1
ATOM 626 C CA . SER A 1 83 ? 1.120 -10.287 -6.070 1.00 77.25 83 SER A CA 1
ATOM 627 C C . SER A 1 83 ? 2.103 -10.190 -4.906 1.00 77.25 83 SER A C 1
ATOM 629 O O . SER A 1 83 ? 1.770 -10.625 -3.808 1.00 77.25 83 SER A O 1
ATOM 631 N N . ARG A 1 84 ? 3.295 -9.617 -5.121 1.00 83.12 84 ARG A N 1
ATOM 632 C CA . ARG A 1 84 ? 4.269 -9.418 -4.040 1.00 83.12 84 ARG A CA 1
ATOM 633 C C . ARG A 1 84 ? 3.738 -8.424 -3.013 1.00 83.12 84 ARG A C 1
ATOM 635 O O . ARG A 1 84 ? 3.742 -8.724 -1.830 1.00 83.12 84 ARG A O 1
ATOM 642 N N . ARG A 1 85 ? 3.200 -7.298 -3.490 1.00 86.25 85 ARG A N 1
ATOM 643 C CA . ARG A 1 85 ? 2.603 -6.246 -2.652 1.00 86.25 85 ARG A CA 1
ATOM 644 C C . ARG A 1 85 ? 1.439 -6.782 -1.818 1.00 86.25 85 ARG A C 1
ATOM 646 O O . ARG A 1 85 ? 1.348 -6.496 -0.633 1.00 86.25 85 ARG A O 1
ATOM 653 N N . ILE A 1 86 ? 0.596 -7.631 -2.412 1.00 90.12 86 ILE A N 1
ATOM 654 C CA . ILE A 1 86 ? -0.447 -8.371 -1.688 1.00 90.12 86 ILE A CA 1
ATOM 655 C C . ILE A 1 86 ? 0.167 -9.229 -0.577 1.00 90.12 86 ILE A C 1
ATOM 657 O O . ILE A 1 86 ? -0.321 -9.172 0.545 1.00 90.12 86 ILE A O 1
ATOM 661 N N . GLY A 1 87 ? 1.229 -9.986 -0.865 1.00 92.38 87 GLY A N 1
ATOM 662 C CA . GLY A 1 87 ? 1.914 -10.805 0.138 1.00 92.38 87 GLY A CA 1
ATOM 663 C C . GLY A 1 87 ? 2.516 -9.980 1.279 1.00 92.38 87 GLY A C 1
ATOM 664 O O . GLY A 1 87 ? 2.345 -10.335 2.442 1.00 92.38 87 GLY A O 1
ATOM 665 N N . ASP A 1 88 ? 3.152 -8.850 0.962 1.00 92.69 88 ASP A N 1
ATOM 666 C CA . ASP A 1 88 ? 3.730 -7.941 1.956 1.00 92.69 88 ASP A CA 1
ATOM 667 C C . ASP A 1 88 ? 2.620 -7.349 2.855 1.00 92.69 88 ASP A C 1
ATOM 669 O O . ASP A 1 88 ? 2.701 -7.431 4.082 1.00 92.69 88 ASP A O 1
ATOM 673 N N . LEU A 1 89 ? 1.514 -6.874 2.268 1.00 94.56 89 LEU A N 1
ATOM 674 C CA . LEU A 1 89 ? 0.337 -6.385 3.003 1.00 94.56 89 LEU A CA 1
ATOM 675 C C . LEU A 1 89 ? -0.337 -7.467 3.858 1.00 94.56 89 LEU A C 1
ATOM 677 O O . LEU A 1 89 ? -0.815 -7.173 4.955 1.00 94.56 89 LEU A O 1
ATOM 681 N N . GLU A 1 90 ? -0.404 -8.706 3.369 1.00 96.25 90 GLU A N 1
ATOM 682 C CA . GLU A 1 90 ? -0.909 -9.850 4.134 1.00 96.25 90 GLU A CA 1
ATOM 683 C C . GLU A 1 90 ? 0.018 -10.169 5.316 1.00 96.25 90 GLU A C 1
ATOM 685 O O . GLU A 1 90 ? -0.467 -10.463 6.410 1.00 96.25 90 GLU A O 1
ATOM 690 N N . SER A 1 91 ? 1.336 -10.040 5.136 1.00 96.50 91 SER A N 1
ATOM 691 C CA . SER A 1 91 ? 2.319 -10.263 6.201 1.00 96.50 91 SER A CA 1
ATOM 692 C C . SER A 1 91 ? 2.291 -9.181 7.288 1.00 96.50 91 SER A C 1
ATOM 694 O O . SER A 1 91 ? 2.440 -9.501 8.468 1.00 96.50 91 SER A O 1
ATOM 696 N N . ASN A 1 92 ? 2.002 -7.929 6.919 1.00 96.31 92 ASN A N 1
ATOM 697 C CA . ASN A 1 92 ? 1.882 -6.798 7.848 1.00 96.31 92 ASN A CA 1
ATOM 698 C C . ASN A 1 92 ? 0.514 -6.741 8.555 1.00 96.31 92 ASN A C 1
ATOM 700 O O . ASN A 1 92 ? 0.344 -6.029 9.551 1.00 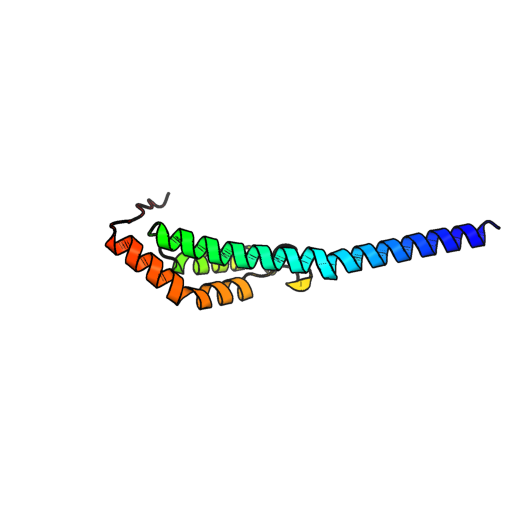96.31 92 ASN A O 1
ATOM 704 N N . MET A 1 93 ? -0.455 -7.541 8.095 1.00 97.69 93 MET A N 1
ATOM 705 C CA . MET A 1 93 ? -1.831 -7.547 8.592 1.00 97.69 93 MET A CA 1
ATOM 706 C C . MET A 1 93 ? -1.955 -7.682 10.118 1.00 97.69 93 MET A C 1
ATOM 708 O O . MET A 1 93 ? -2.767 -6.958 10.693 1.00 97.69 93 MET A O 1
ATOM 712 N N . PRO A 1 94 ? -1.189 -8.539 10.827 1.00 98.19 94 PRO A N 1
ATOM 713 C CA . PRO A 1 94 ? -1.300 -8.634 12.282 1.00 98.19 94 PRO A CA 1
ATOM 714 C C . PRO A 1 94 ? -1.019 -7.302 12.992 1.00 98.19 94 PRO A C 1
ATOM 716 O O . PRO A 1 94 ? -1.777 -6.917 13.883 1.00 98.19 94 PRO A O 1
ATOM 719 N N . ALA A 1 95 ? 0.016 -6.570 12.568 1.00 97.81 95 ALA A N 1
ATOM 720 C CA . ALA A 1 95 ? 0.363 -5.266 13.132 1.00 97.81 95 ALA A CA 1
ATOM 721 C C . ALA A 1 95 ? -0.689 -4.203 12.775 1.00 97.81 95 ALA A C 1
ATOM 723 O O . ALA A 1 95 ? -1.159 -3.464 13.643 1.00 97.81 95 ALA A O 1
ATOM 724 N N . ALA A 1 96 ? -1.139 -4.177 11.518 1.00 97.94 96 ALA A N 1
ATOM 725 C CA . ALA A 1 96 ? -2.195 -3.268 11.084 1.00 97.94 96 ALA A CA 1
ATOM 726 C C . ALA A 1 96 ? -3.517 -3.516 11.836 1.00 97.94 96 ALA A C 1
ATOM 728 O O . ALA A 1 96 ? -4.187 -2.576 12.257 1.00 97.94 96 ALA A O 1
ATOM 729 N N . MET A 1 97 ? -3.878 -4.776 12.085 1.00 98.31 97 MET A N 1
ATOM 730 C CA . MET A 1 97 ? -5.081 -5.125 12.843 1.00 98.31 97 MET A CA 1
ATOM 731 C C . MET A 1 97 ? -5.009 -4.669 14.303 1.00 98.31 97 MET A C 1
ATOM 733 O O . MET A 1 97 ? -6.031 -4.260 14.851 1.00 98.31 97 MET A O 1
ATOM 737 N N . GLN A 1 98 ? -3.827 -4.679 14.927 1.00 98.25 98 GLN A N 1
ATOM 738 C CA . GLN A 1 98 ? -3.648 -4.113 16.269 1.00 98.25 98 GLN A CA 1
ATOM 739 C C . GLN A 1 98 ? -3.916 -2.602 16.278 1.00 98.25 98 GLN A C 1
ATOM 741 O O . GLN A 1 98 ? -4.662 -2.120 17.132 1.00 98.25 98 GLN A O 1
ATOM 746 N N . LEU A 1 99 ? -3.375 -1.859 15.306 1.00 98.31 99 LEU A N 1
ATOM 747 C CA . LEU A 1 99 ? -3.634 -0.421 15.154 1.00 98.31 99 LEU A CA 1
ATOM 748 C C . LEU A 1 99 ? -5.120 -0.136 14.899 1.00 98.31 99 LEU A C 1
ATOM 750 O O . LEU A 1 99 ? -5.687 0.784 15.486 1.00 98.31 99 LEU A O 1
ATOM 754 N N . TYR A 1 100 ? -5.767 -0.962 14.076 1.00 98.12 100 TYR A N 1
ATOM 755 C CA . TYR A 1 100 ? -7.192 -0.855 13.772 1.00 98.12 100 TYR A CA 1
ATOM 756 C C . TYR A 1 100 ? -8.061 -1.076 15.014 1.00 98.12 100 TYR A C 1
ATOM 758 O O . TYR A 1 100 ? -8.965 -0.291 15.291 1.00 98.12 100 TYR A O 1
ATOM 766 N N . GLN A 1 101 ? -7.763 -2.104 15.812 1.00 97.62 101 GLN A N 1
ATOM 767 C CA . GLN A 1 101 ? -8.471 -2.371 17.068 1.00 97.62 101 GLN A CA 1
ATOM 768 C C . GLN A 1 101 ? -8.304 -1.223 18.069 1.00 97.62 101 GLN A C 1
ATOM 770 O O . GLN A 1 101 ? -9.275 -0.819 18.710 1.00 97.62 101 GLN A O 1
ATOM 775 N N . GLN A 1 102 ? -7.100 -0.650 18.170 1.00 97.81 102 GLN A N 1
ATOM 776 C CA . GLN A 1 102 ? -6.853 0.533 18.998 1.00 97.81 102 GLN A CA 1
ATOM 777 C C . GLN A 1 102 ? -7.653 1.745 18.505 1.00 97.81 102 GLN A C 1
ATOM 779 O O . GLN A 1 102 ? -8.258 2.450 19.312 1.00 97.81 102 GLN A O 1
ATOM 784 N N . ALA A 1 103 ? -7.705 1.975 17.191 1.00 97.62 103 ALA A N 1
ATOM 785 C CA . ALA A 1 103 ? -8.499 3.047 16.600 1.00 97.62 103 ALA A CA 1
ATOM 786 C C . ALA A 1 103 ? -10.002 2.871 16.888 1.00 97.62 103 ALA A C 1
ATOM 788 O O . ALA A 1 103 ? -10.667 3.825 17.296 1.00 97.62 103 ALA A O 1
ATOM 789 N N . GLN A 1 104 ? -10.522 1.646 16.768 1.00 96.31 104 GLN A N 1
ATOM 790 C CA . GLN A 1 104 ? -11.910 1.315 17.102 1.00 96.31 104 GLN A CA 1
ATOM 791 C C . GLN A 1 104 ? -12.219 1.535 18.588 1.00 96.31 104 GLN A C 1
ATOM 793 O O . GLN A 1 104 ? -13.245 2.127 18.917 1.00 96.31 104 GLN A O 1
ATOM 798 N N . ALA A 1 105 ? -11.314 1.142 19.490 1.00 96.75 105 ALA A N 1
ATOM 799 C CA . ALA A 1 105 ? -11.454 1.397 20.926 1.00 96.75 105 ALA A CA 1
ATOM 800 C C . ALA A 1 105 ? -11.464 2.902 21.266 1.00 96.75 105 ALA A C 1
ATOM 802 O O . ALA A 1 105 ? -12.087 3.313 22.241 1.00 96.75 105 ALA A O 1
ATOM 803 N N . GLN A 1 106 ? -10.823 3.732 20.438 1.00 96.75 106 GLN A N 1
ATOM 804 C CA . GLN A 1 106 ? -10.865 5.197 20.522 1.00 96.75 106 GLN A CA 1
ATOM 805 C C . GLN A 1 106 ? -12.115 5.809 19.860 1.00 96.75 106 GLN A C 1
ATOM 807 O O . GLN A 1 106 ? -12.232 7.031 19.785 1.00 96.75 106 GLN A O 1
ATOM 812 N N . GLY A 1 107 ? -13.038 4.991 19.345 1.00 95.69 107 GLY A N 1
ATOM 813 C CA . GLY A 1 107 ? -14.249 5.452 18.665 1.00 95.69 107 GLY A CA 1
ATOM 814 C C . GLY A 1 107 ? -14.021 5.966 17.240 1.00 95.69 107 GLY A C 1
ATOM 815 O O . GLY A 1 107 ? -14.911 6.604 16.675 1.00 95.69 107 GLY A O 1
ATOM 816 N N . LYS A 1 108 ? -12.858 5.705 16.629 1.00 95.12 108 LYS A N 1
ATOM 817 C CA . LYS A 1 108 ? -12.596 6.075 15.232 1.00 95.12 108 LYS A CA 1
ATOM 818 C C . LYS A 1 108 ? -13.324 5.109 14.302 1.00 95.12 108 LYS A C 1
ATOM 820 O O . LYS A 1 108 ? -12.870 3.993 14.067 1.00 95.12 108 LYS A O 1
ATOM 825 N N . GLN A 1 109 ? -14.461 5.555 13.779 1.00 89.81 109 GLN A N 1
ATOM 826 C CA . GLN A 1 109 ? -15.283 4.806 12.830 1.00 89.81 109 GLN A CA 1
ATOM 827 C C . GLN A 1 109 ? -15.529 5.654 11.577 1.00 89.81 109 GLN A C 1
ATOM 829 O O . GLN A 1 109 ? -16.383 6.548 11.597 1.00 89.81 109 GLN A O 1
ATOM 834 N N . PRO A 1 110 ? -14.792 5.404 10.482 1.00 90.31 110 PRO A N 1
ATOM 835 C CA . PRO A 1 110 ? -15.016 6.078 9.216 1.00 90.31 110 PRO A CA 1
ATOM 836 C C . PRO A 1 110 ? -16.422 5.769 8.703 1.00 90.31 110 PRO A C 1
ATOM 838 O O . PRO A 1 110 ? -16.795 4.614 8.501 1.00 90.31 110 PRO A O 1
ATOM 841 N N . ARG A 1 111 ? -17.220 6.812 8.472 1.00 85.44 111 ARG A N 1
ATOM 842 C CA . ARG A 1 111 ? -18.550 6.687 7.868 1.00 85.44 111 ARG A CA 1
ATOM 843 C C . ARG A 1 111 ? -18.423 6.782 6.354 1.00 85.44 111 ARG A C 1
ATOM 845 O O . ARG A 1 111 ? -18.690 7.824 5.763 1.00 85.44 111 ARG A O 1
ATOM 852 N N . CYS A 1 112 ? -17.971 5.700 5.734 1.00 80.12 112 CYS A N 1
ATOM 853 C CA . CYS A 1 112 ? -17.893 5.616 4.281 1.00 80.12 112 CYS A CA 1
ATOM 854 C C . CYS A 1 112 ? -19.285 5.340 3.710 1.00 80.12 112 CYS A C 1
ATOM 856 O O . CYS A 1 112 ? -19.783 4.219 3.785 1.00 80.12 112 CYS A O 1
ATOM 858 N N . VAL A 1 113 ? -19.917 6.361 3.133 1.00 82.12 113 VAL A N 1
ATOM 859 C CA . VAL A 1 113 ? -21.094 6.164 2.280 1.00 82.12 113 VAL A CA 1
ATOM 860 C C . VAL A 1 113 ? -20.577 5.763 0.906 1.00 82.12 113 VAL A C 1
ATOM 862 O O . VAL A 1 113 ? -19.780 6.488 0.311 1.00 82.12 113 VAL A O 1
ATOM 865 N N . ARG A 1 114 ? -20.981 4.588 0.420 1.00 70.12 114 ARG A N 1
ATOM 866 C CA . ARG A 1 114 ? -20.665 4.180 -0.949 1.00 70.12 114 ARG A CA 1
ATOM 867 C C . ARG A 1 114 ? -21.432 5.110 -1.907 1.00 70.12 114 ARG A C 1
ATOM 869 O O . ARG A 1 114 ? -22.646 5.213 -1.726 1.00 70.12 114 ARG A O 1
ATOM 876 N N . PRO A 1 115 ? -20.756 5.805 -2.838 1.00 66.81 115 PRO A N 1
ATOM 877 C CA . PRO A 1 115 ? -21.429 6.618 -3.847 1.00 66.81 115 PRO A CA 1
ATOM 878 C C . PRO A 1 115 ? -22.242 5.760 -4.823 1.00 66.81 115 PRO A C 1
ATOM 880 O O . PRO A 1 115 ? -21.944 4.544 -4.947 1.00 66.81 115 PRO A O 1
#

Foldseek 3Di:
DVVVVVVVVVVVVVVVVVVVVCCVQVPQQVVLVVVVLVCLLVVLLVCLLLLHQSVVSLVVLVVVQVVVVDDDAQSPDSDGHSPVSSVSSVVSNVVSVVSNVVNVVVVNHDPDDDD

Secondary structure (DSSP, 8-state):
-HHHHHHHHHHHHHHHHHHHHHHIIIIIHHHHHHHHHHHHHHHHHHHHHTT--THHHHHHHHHHHHHT-SPSPTTT-SS--HHHHHHHHHHHHHHHHHHHHHHHHTT--------